Protein AF-A0A8B3N920-F1 (afdb_monomer)

pLDDT: mean 70.14, std 14.97, range [34.12, 91.94]

Secondary structure (DSSP, 8-state):
-----EEE-SSSS-EEE----HHHHHHHHHHHHHHHHHHHTTPPPPP-EEE---TTSPPPS--EEE-PPPTTS-SGGG-HHHHHHHHHHHGGGSGGGSSSS--

Radius of gyration: 20.34 Å; Cα contacts (8 Å, |Δi|>4): 61; chains: 1; bounding box: 38×34×62 Å

Solvent-accessible surface area (backbone atoms only — not comparable to full-atom values): 6982 Å² total; per-residue (Å²): 134,74,87,68,78,52,84,52,83,70,70,102,55,85,52,85,48,74,70,72,57,68,65,59,59,52,50,51,51,54,55,50,54,53,50,54,52,40,50,76,71,69,48,82,82,73,74,61,59,51,71,72,83,62,88,94,46,84,83,65,98,69,57,65,42,80,49,78,78,73,86,84,59,78,46,66,92,68,30,68,69,52,51,53,53,48,43,76,75,50,57,89,67,68,75,70,78,77,78,82,83,84,132

Mean predicted aligned error: 14.35 Å

Foldseek 3Di:
DFDDWDFDDDPPDTDTDRDPDPVVVVVVVVVVVVQVVCVVVVHDRDADWDFDDDPVDPDDPDRTDHDDDDPPCPPPVNDPVSVVVVCVVCVVPPPPVVPPPDD

Structure (mmCIF, N/CA/C/O backbone):
data_AF-A0A8B3N920-F1
#
_entry.id   AF-A0A8B3N920-F1
#
loop_
_atom_site.group_PDB
_atom_site.id
_atom_site.type_symbol
_atom_site.label_atom_id
_atom_site.label_alt_id
_atom_site.label_comp_id
_atom_site.label_asym_id
_atom_site.label_entity_id
_atom_site.label_seq_id
_atom_site.pdbx_PDB_ins_code
_atom_site.Cartn_x
_atom_site.Cartn_y
_atom_site.Cartn_z
_atom_site.occupancy
_atom_site.B_iso_or_equiv
_atom_site.auth_seq_id
_atom_site.auth_comp_id
_atom_site.auth_asym_id
_atom_site.auth_atom_id
_atom_site.pdbx_PDB_model_num
ATOM 1 N N . CYS A 1 1 ? -8.397 0.848 9.536 1.00 44.44 1 CYS A N 1
ATOM 2 C CA . CYS A 1 1 ? -8.613 2.141 10.217 1.00 44.44 1 CYS A CA 1
ATOM 3 C C . CYS A 1 1 ? -9.776 1.969 11.190 1.00 44.44 1 CYS A C 1
ATOM 5 O O . CYS A 1 1 ? -10.892 1.826 10.723 1.00 44.44 1 CYS A O 1
ATOM 7 N N . GLY A 1 2 ? -9.532 1.823 12.497 1.00 46.56 2 GLY A N 1
ATOM 8 C CA . GLY A 1 2 ? -10.620 1.540 13.457 1.00 46.56 2 GLY A CA 1
ATOM 9 C C . GLY A 1 2 ? -10.201 0.964 14.816 1.00 46.56 2 GLY A C 1
ATOM 10 O O . GLY A 1 2 ? -10.985 0.266 15.440 1.00 46.56 2 GLY A O 1
ATOM 11 N N . GLY A 1 3 ? -8.958 1.188 15.257 1.00 51.53 3 GLY A N 1
ATOM 12 C CA . GLY A 1 3 ? -8.418 0.543 16.465 1.00 51.53 3 GLY A CA 1
ATOM 13 C C . GLY A 1 3 ? -8.461 1.381 17.746 1.00 51.53 3 GLY A C 1
ATOM 14 O O . GLY A 1 3 ? -8.090 0.873 18.798 1.00 51.53 3 GLY A O 1
ATOM 15 N N . LE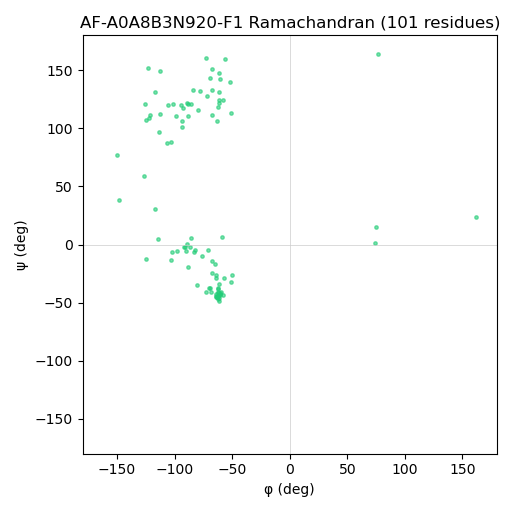U A 1 4 ? -8.862 2.654 17.676 1.00 54.19 4 LEU A N 1
ATOM 16 C CA . LEU A 1 4 ? -8.907 3.535 18.845 1.00 54.19 4 LEU A CA 1
ATOM 17 C C . LEU A 1 4 ? -10.339 3.597 19.376 1.00 54.19 4 LEU A C 1
ATOM 19 O O . LEU A 1 4 ? -11.234 4.131 18.725 1.00 54.19 4 LEU A O 1
ATOM 23 N N . VAL A 1 5 ? -10.535 3.000 20.550 1.00 55.94 5 VAL A N 1
ATOM 24 C CA . VAL A 1 5 ? -11.806 2.990 21.275 1.00 55.94 5 VAL A CA 1
ATOM 25 C C . VAL A 1 5 ? -11.848 4.233 22.155 1.00 55.94 5 VAL A C 1
ATOM 27 O O . VAL A 1 5 ? -11.097 4.330 23.125 1.00 55.94 5 VAL A O 1
ATOM 30 N N . PHE A 1 6 ? -12.717 5.184 21.824 1.00 56.75 6 PHE A N 1
ATOM 31 C CA . PHE A 1 6 ? -12.950 6.352 22.668 1.00 56.75 6 PHE A CA 1
ATOM 32 C C . PHE A 1 6 ? -13.968 6.004 23.759 1.00 56.75 6 PHE A C 1
ATOM 34 O O . PHE A 1 6 ? -15.012 5.412 23.478 1.00 56.75 6 PHE A O 1
ATOM 41 N N . GLN A 1 7 ? -13.667 6.364 25.010 1.00 55.44 7 GLN A N 1
ATOM 42 C CA . GLN A 1 7 ? -14.645 6.319 26.097 1.00 55.44 7 GLN A CA 1
ATOM 43 C C . GLN A 1 7 ? -15.292 7.695 26.225 1.00 55.44 7 GLN A C 1
ATOM 45 O O . GLN A 1 7 ? -14.699 8.611 26.786 1.00 55.44 7 GLN A O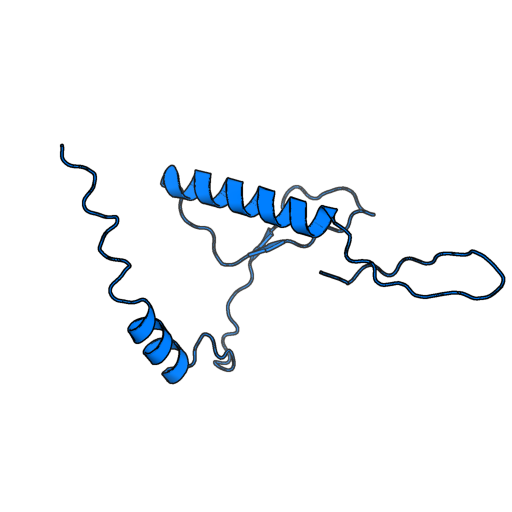 1
ATOM 50 N N . LEU A 1 8 ? -16.500 7.837 25.683 1.00 58.19 8 LEU A N 1
ATOM 51 C CA . LEU A 1 8 ? -17.337 9.013 25.901 1.00 58.19 8 LEU A CA 1
ATOM 52 C C . LEU A 1 8 ? -18.188 8.756 27.150 1.00 58.19 8 LEU A C 1
ATOM 54 O O . LEU A 1 8 ? -18.898 7.751 27.226 1.00 58.19 8 LEU A O 1
ATOM 58 N N . SER A 1 9 ? -18.066 9.628 28.149 1.00 53.94 9 SER A N 1
ATOM 59 C CA . SER A 1 9 ? -18.865 9.589 29.375 1.00 53.94 9 SER A CA 1
ATOM 60 C C . SER A 1 9 ? -19.876 10.726 29.330 1.00 53.94 9 SER A C 1
ATOM 62 O O . SER A 1 9 ? -19.605 11.808 29.837 1.00 53.94 9 SER A O 1
ATOM 64 N N . GLU A 1 10 ? -21.035 10.481 28.727 1.00 49.19 10 GLU A N 1
ATOM 65 C CA . GLU A 1 10 ? -22.193 11.365 28.847 1.00 49.19 10 GLU A CA 1
ATOM 66 C C . GLU A 1 10 ? -23.374 10.527 29.348 1.00 49.19 10 GLU A C 1
ATOM 68 O O . GLU A 1 10 ? -23.878 9.643 28.655 1.00 49.19 10 GLU A O 1
ATOM 73 N N . GLY A 1 11 ? -23.743 10.735 30.614 1.00 57.62 11 GLY A N 1
ATOM 74 C CA . GLY A 1 11 ? -24.730 9.915 31.319 1.00 57.62 11 GLY A CA 1
ATOM 75 C C . GLY A 1 11 ? -24.194 8.553 31.780 1.00 57.62 11 GLY A C 1
ATOM 76 O O . GLY A 1 11 ? -23.155 8.070 31.340 1.00 57.62 11 GLY A O 1
ATOM 77 N N . SER A 1 12 ? -24.916 7.912 32.699 1.00 59.16 12 SER A N 1
ATOM 78 C CA . SER A 1 12 ? -24.565 6.667 33.415 1.00 59.16 12 SER A CA 1
ATOM 79 C C . SER A 1 12 ? -24.296 5.424 32.543 1.00 59.16 12 SER A C 1
ATOM 81 O O . SER A 1 12 ? -24.094 4.329 33.070 1.00 59.16 12 SER A O 1
ATOM 83 N N . ARG A 1 13 ? -24.261 5.559 31.214 1.00 52.5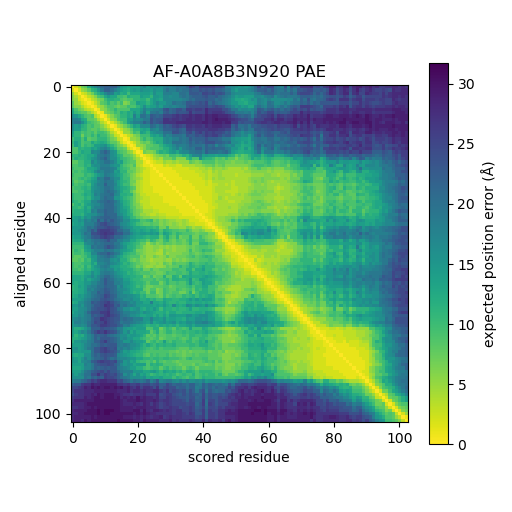9 13 ARG A N 1
ATOM 84 C CA . ARG A 1 13 ? -24.126 4.464 30.256 1.00 52.59 13 ARG A CA 1
ATOM 85 C C . ARG A 1 13 ? -22.905 4.680 29.366 1.00 52.59 13 ARG A C 1
ATOM 87 O O . ARG A 1 13 ? -22.901 5.514 28.471 1.00 52.59 13 ARG A O 1
ATOM 94 N N . ARG A 1 14 ? -21.871 3.862 29.584 1.00 53.97 14 ARG A N 1
ATOM 95 C CA . ARG A 1 14 ? -20.662 3.841 28.748 1.00 53.97 14 ARG A CA 1
ATOM 96 C C . ARG A 1 14 ? -21.013 3.317 27.355 1.00 53.97 14 ARG A C 1
ATOM 98 O O . ARG A 1 14 ? -21.313 2.133 27.202 1.00 53.97 14 ARG A O 1
ATOM 105 N N . VAL A 1 15 ? -20.958 4.176 26.342 1.00 56.62 15 VAL A N 1
ATOM 106 C CA . VAL A 1 15 ? -21.159 3.785 24.941 1.00 56.62 15 VAL A CA 1
ATOM 107 C C . VAL A 1 15 ? -19.797 3.674 24.263 1.00 56.62 15 VAL A C 1
ATOM 109 O O . VAL A 1 15 ? -19.025 4.629 24.222 1.00 56.62 15 VAL A O 1
ATOM 112 N N . ARG A 1 16 ? -19.484 2.483 23.740 1.00 54.84 16 ARG A N 1
ATOM 113 C CA . ARG A 1 16 ? -18.302 2.261 22.900 1.00 54.84 16 ARG A CA 1
ATOM 114 C C . ARG A 1 16 ? -18.630 2.738 21.491 1.00 54.84 16 ARG A C 1
ATOM 116 O O . ARG A 1 16 ? -19.499 2.153 20.852 1.00 54.84 16 ARG A O 1
ATOM 123 N N . THR A 1 17 ? -17.934 3.761 21.008 1.00 52.16 17 THR A N 1
ATOM 124 C CA . THR A 1 17 ? -18.044 4.198 19.613 1.00 52.16 17 THR A CA 1
ATOM 125 C C . THR A 1 17 ? -16.705 4.037 18.900 1.00 52.16 17 THR A C 1
ATOM 127 O O . THR A 1 17 ? -15.653 4.416 19.420 1.00 52.16 17 THR A O 1
ATOM 130 N N . VAL A 1 18 ? -16.744 3.424 17.717 1.00 55.16 18 VAL A N 1
ATOM 131 C CA . VAL A 1 18 ? -15.618 3.350 16.784 1.00 55.16 18 VAL A CA 1
ATOM 132 C C . VAL A 1 18 ? -15.918 4.369 15.698 1.00 55.16 18 VAL A C 1
ATOM 134 O O . VAL A 1 18 ? -16.565 4.054 14.704 1.00 55.16 18 VAL A O 1
ATOM 137 N N . VAL A 1 19 ? -15.505 5.617 15.909 1.00 54.31 19 VAL A N 1
ATOM 138 C CA . VAL A 1 19 ? -15.643 6.650 14.879 1.00 54.31 19 VAL A CA 1
ATOM 139 C C . VAL A 1 19 ? -14.414 6.563 13.971 1.00 54.31 19 VAL A C 1
ATOM 141 O O . VAL A 1 19 ? -13.289 6.701 14.467 1.00 54.31 19 VAL A O 1
ATOM 144 N N . PRO A 1 20 ? -14.571 6.329 12.656 1.00 54.31 20 PRO A N 1
ATOM 145 C CA . PRO A 1 20 ? -13.472 6.513 11.727 1.00 54.31 20 PRO A CA 1
ATOM 146 C C . PRO A 1 20 ? -13.096 7.995 11.743 1.00 54.31 20 PRO A C 1
ATOM 148 O O . PRO A 1 20 ? -13.824 8.848 11.247 1.00 54.31 20 PRO A O 1
ATOM 151 N N . MET A 1 21 ? -11.967 8.313 12.370 1.00 59.19 21 MET A N 1
ATOM 152 C CA . MET A 1 21 ? -11.453 9.679 12.412 1.00 59.19 21 MET A CA 1
ATOM 153 C C . MET A 1 21 ? -11.150 10.120 10.977 1.00 59.19 21 MET A C 1
ATOM 155 O O . MET A 1 21 ? -10.280 9.529 10.339 1.00 59.19 21 MET A O 1
ATOM 159 N N . ALA A 1 22 ? -11.824 11.161 10.477 1.00 62.50 22 ALA A N 1
ATOM 160 C CA . ALA A 1 22 ? -11.619 11.706 9.125 1.00 62.50 22 ALA A CA 1
ATOM 161 C C . ALA A 1 22 ? -10.134 11.997 8.816 1.00 62.50 22 ALA A C 1
ATOM 163 O O . ALA A 1 22 ? -9.657 11.780 7.703 1.00 62.50 22 ALA A O 1
ATOM 164 N N . PHE A 1 23 ? -9.372 12.379 9.844 1.00 69.12 23 PHE A N 1
ATOM 165 C CA . PHE A 1 23 ? -7.925 12.588 9.798 1.00 69.12 23 PHE A CA 1
ATOM 166 C C . PHE A 1 23 ? -7.125 11.365 9.324 1.00 69.12 23 PHE A C 1
ATOM 168 O O . PHE A 1 23 ? -6.069 11.531 8.723 1.00 69.12 23 PHE A O 1
ATOM 175 N N . GLN A 1 24 ? -7.616 10.141 9.545 1.00 73.31 24 GLN A N 1
ATOM 176 C CA . GLN A 1 24 ? -6.939 8.922 9.086 1.00 73.31 24 GLN A CA 1
ATOM 177 C C . GLN A 1 24 ? -7.005 8.778 7.561 1.00 73.31 24 GLN A C 1
ATOM 179 O O . GLN A 1 24 ? -6.022 8.367 6.949 1.00 73.31 24 GLN A O 1
ATOM 184 N N . SER A 1 25 ? -8.126 9.156 6.940 1.00 75.75 25 SER A N 1
ATOM 185 C CA . SER A 1 25 ? -8.275 9.141 5.479 1.00 75.75 25 SER A CA 1
ATOM 186 C C . SER A 1 25 ? -7.476 10.268 4.824 1.00 75.75 25 SER A C 1
ATOM 188 O O . SER A 1 25 ? -6.812 10.043 3.815 1.00 75.75 25 SER A O 1
ATOM 190 N N . VAL A 1 26 ? -7.480 11.462 5.429 1.00 83.38 26 VAL A N 1
ATOM 191 C CA . VAL A 1 26 ? -6.689 12.609 4.950 1.00 83.38 26 VAL A CA 1
ATOM 192 C C . VAL A 1 26 ? -5.193 12.299 5.001 1.00 83.38 26 VAL A C 1
ATOM 194 O O . VAL A 1 26 ? -4.493 12.501 4.012 1.00 83.38 26 VAL A O 1
ATOM 197 N N . LEU A 1 27 ? -4.705 11.746 6.115 1.00 82.12 27 LEU A N 1
ATOM 198 C CA . LEU A 1 27 ? -3.298 11.370 6.254 1.00 82.12 27 LEU A CA 1
ATOM 199 C C . LEU A 1 27 ? -2.885 10.321 5.214 1.00 82.12 27 LEU A C 1
ATOM 201 O O . LEU A 1 27 ? -1.822 10.452 4.615 1.00 82.12 27 LEU A O 1
ATOM 205 N N . ALA A 1 28 ? -3.727 9.313 4.961 1.00 82.50 28 ALA A N 1
ATOM 206 C CA . ALA A 1 28 ? -3.464 8.320 3.922 1.00 82.50 28 ALA A CA 1
ATOM 207 C C . ALA A 1 28 ? -3.343 8.963 2.528 1.00 82.50 28 ALA A C 1
ATOM 209 O O . ALA A 1 28 ? -2.438 8.615 1.773 1.00 82.50 28 ALA A O 1
ATOM 210 N N . GLY A 1 29 ? -4.202 9.939 2.214 1.00 85.25 29 GLY A N 1
ATOM 211 C CA . GLY A 1 29 ? -4.133 10.698 0.963 1.00 85.25 29 GLY A CA 1
ATOM 212 C C . GLY A 1 29 ? -2.851 11.525 0.829 1.00 85.25 29 GLY A C 1
ATOM 213 O O . GLY A 1 29 ? -2.206 11.484 -0.215 1.00 85.25 29 GLY A O 1
ATOM 214 N N . ILE A 1 30 ? -2.436 12.223 1.891 1.00 88.00 30 ILE A N 1
ATOM 215 C CA . ILE A 1 30 ? -1.185 13.003 1.904 1.00 88.00 30 ILE A CA 1
ATOM 216 C C . ILE A 1 30 ? 0.030 12.088 1.698 1.00 88.00 30 ILE A C 1
ATOM 218 O O . ILE A 1 30 ? 0.917 12.409 0.909 1.00 88.00 30 ILE A O 1
ATOM 222 N N . MET A 1 31 ? 0.064 10.936 2.375 1.00 85.69 31 MET A N 1
ATOM 223 C CA . MET A 1 31 ? 1.141 9.954 2.209 1.00 85.69 31 MET A CA 1
ATOM 224 C C . MET A 1 31 ? 1.195 9.405 0.780 1.00 85.69 31 MET A C 1
ATOM 226 O O . MET A 1 31 ? 2.281 9.299 0.217 1.00 85.69 31 MET A O 1
ATOM 230 N N . LEU A 1 32 ? 0.039 9.123 0.169 1.00 85.69 32 LEU A N 1
ATOM 231 C CA . LEU A 1 32 ? -0.037 8.680 -1.223 1.00 85.69 32 LEU A CA 1
ATOM 232 C C . LEU A 1 32 ? 0.471 9.754 -2.195 1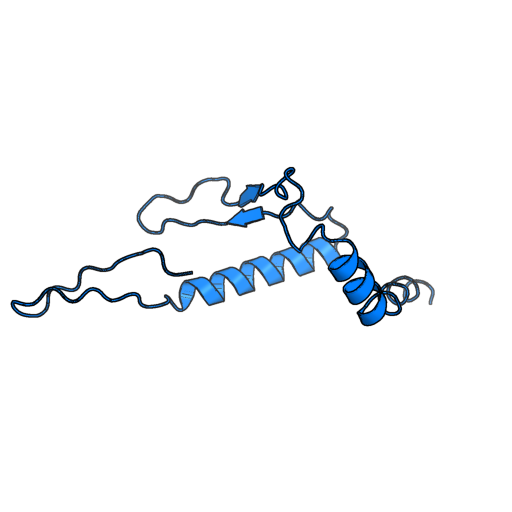.00 85.69 32 LEU A C 1
ATOM 234 O O . LEU A 1 32 ? 1.248 9.448 -3.093 1.00 85.69 32 LEU A O 1
ATOM 238 N N . ALA A 1 33 ? 0.069 11.014 -2.006 1.00 88.75 33 ALA A N 1
ATOM 239 C CA . ALA A 1 33 ? 0.530 12.119 -2.844 1.00 88.75 33 ALA A CA 1
ATOM 240 C C . ALA A 1 33 ? 2.057 12.290 -2.771 1.00 88.75 33 ALA A C 1
ATOM 242 O O . ALA A 1 33 ? 2.710 12.464 -3.798 1.00 88.75 33 ALA A O 1
ATOM 243 N N . ALA A 1 34 ? 2.638 12.179 -1.574 1.00 88.69 34 ALA A N 1
ATOM 244 C CA . ALA A 1 34 ? 4.086 12.224 -1.398 1.00 88.69 34 ALA A CA 1
ATOM 245 C C . ALA A 1 34 ? 4.799 11.065 -2.117 1.00 88.69 34 ALA A C 1
ATOM 247 O O . ALA A 1 34 ? 5.871 11.268 -2.686 1.00 88.69 34 ALA A O 1
ATOM 248 N N . ASP A 1 35 ? 4.213 9.866 -2.114 1.00 85.56 35 ASP A N 1
ATOM 249 C CA . ASP A 1 35 ? 4.782 8.700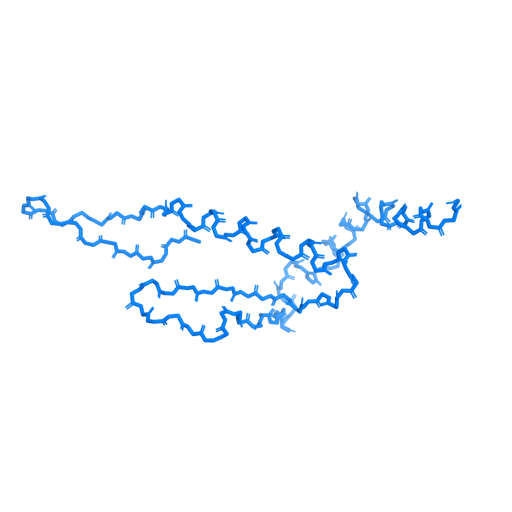 -2.797 1.00 85.56 35 ASP A CA 1
ATOM 250 C C . ASP A 1 35 ? 4.723 8.842 -4.327 1.00 85.56 35 ASP A C 1
ATOM 252 O O . ASP A 1 35 ? 5.692 8.532 -5.016 1.00 85.56 35 ASP A O 1
ATOM 256 N N . LEU A 1 36 ? 3.646 9.429 -4.862 1.00 87.19 36 LEU A N 1
ATOM 257 C CA . LEU A 1 36 ? 3.542 9.764 -6.288 1.00 87.19 36 LEU A CA 1
ATOM 258 C C . LEU A 1 36 ? 4.608 10.776 -6.727 1.00 87.19 36 LEU A C 1
ATOM 260 O O . LEU A 1 36 ? 5.224 10.604 -7.778 1.00 87.19 36 LEU A O 1
ATOM 264 N N . VAL A 1 37 ? 4.869 11.803 -5.912 1.00 90.50 37 VAL A N 1
ATOM 265 C CA . VAL A 1 37 ? 5.936 12.777 -6.193 1.00 90.50 37 VAL A CA 1
ATOM 266 C C . VAL A 1 37 ? 7.304 12.091 -6.189 1.00 90.50 37 VAL A C 1
ATOM 268 O O . VAL A 1 37 ? 8.080 12.282 -7.125 1.00 90.50 37 VAL A O 1
ATOM 271 N N . LYS A 1 38 ? 7.590 11.238 -5.196 1.00 87.38 38 LYS A N 1
ATOM 272 C CA . LYS A 1 38 ? 8.836 10.451 -5.154 1.00 87.38 38 LYS A CA 1
ATOM 273 C C . LYS A 1 38 ? 8.997 9.569 -6.389 1.00 87.38 38 LYS A C 1
ATOM 275 O O . LYS A 1 38 ? 10.081 9.535 -6.966 1.00 87.38 38 LYS A O 1
ATOM 280 N N . HIS A 1 39 ? 7.919 8.908 -6.805 1.00 85.38 39 HIS A N 1
ATOM 281 C CA . HIS A 1 39 ? 7.908 8.072 -7.997 1.00 85.38 39 HIS A CA 1
ATOM 282 C C . HIS A 1 39 ? 8.227 8.883 -9.261 1.00 85.38 39 HIS A C 1
ATOM 284 O O . HIS A 1 39 ? 9.094 8.487 -10.034 1.00 85.38 39 HIS A O 1
ATOM 290 N N . SER A 1 40 ? 7.607 10.058 -9.431 1.00 86.50 40 SER A N 1
ATOM 291 C CA . SER A 1 40 ? 7.874 10.945 -10.576 1.00 86.50 40 SER A CA 1
ATOM 292 C C . SER A 1 40 ? 9.307 11.488 -10.612 1.00 86.50 40 SER A C 1
ATOM 294 O O . SER A 1 40 ? 9.850 11.734 -11.683 1.00 86.50 40 SER A O 1
ATOM 296 N N . ALA A 1 41 ? 9.940 11.633 -9.446 1.00 89.06 41 ALA A N 1
ATOM 297 C CA . ALA A 1 41 ? 11.323 12.080 -9.315 1.00 89.06 41 ALA A CA 1
ATOM 298 C C . ALA A 1 41 ? 12.352 10.935 -9.433 1.00 89.06 41 ALA A C 1
ATOM 300 O O . ALA A 1 41 ? 13.543 11.164 -9.228 1.00 89.06 41 ALA A O 1
ATOM 301 N N . GLY A 1 42 ? 11.918 9.708 -9.744 1.00 87.62 42 GLY A N 1
ATOM 302 C CA . GLY A 1 42 ? 12.807 8.562 -9.953 1.00 87.62 42 GLY A CA 1
ATOM 303 C C . GLY A 1 42 ? 13.392 7.964 -8.670 1.00 87.62 42 GLY A C 1
ATOM 304 O O . GLY A 1 42 ? 14.346 7.189 -8.738 1.00 87.62 42 GLY A O 1
ATOM 305 N N . PHE A 1 43 ? 12.845 8.292 -7.494 1.00 84.50 43 PHE A N 1
ATOM 306 C CA . PHE A 1 43 ? 13.267 7.635 -6.257 1.00 84.50 43 PHE A CA 1
ATOM 307 C C . PHE A 1 43 ? 12.805 6.169 -6.240 1.00 84.50 43 PHE A C 1
ATOM 309 O O . PHE A 1 43 ? 11.695 5.864 -6.690 1.00 84.50 43 PHE A O 1
ATOM 316 N N . PRO A 1 44 ? 13.616 5.244 -5.693 1.00 76.75 44 PRO A N 1
ATOM 317 C CA . PRO A 1 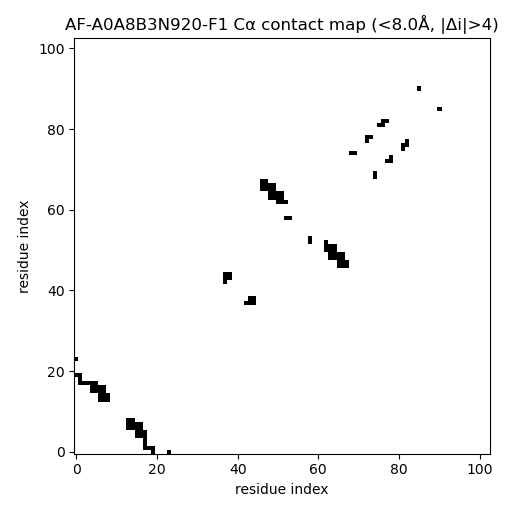44 ? 13.242 3.840 -5.612 1.00 76.75 44 PRO A CA 1
ATOM 318 C C . PRO A 1 44 ? 11.985 3.664 -4.753 1.00 76.75 44 PRO A C 1
ATOM 320 O O . PRO A 1 44 ? 11.898 4.169 -3.630 1.00 76.75 44 PRO A O 1
ATOM 323 N N . MET A 1 45 ? 11.018 2.912 -5.285 1.00 69.19 45 MET A N 1
ATOM 324 C CA . MET A 1 45 ? 9.807 2.538 -4.557 1.00 69.19 45 MET A CA 1
ATOM 325 C C . MET A 1 45 ? 10.191 1.715 -3.329 1.00 69.19 45 MET A C 1
ATOM 327 O O . MET A 1 45 ? 10.844 0.674 -3.432 1.00 69.19 45 MET A O 1
ATOM 331 N N . SER A 1 46 ? 9.790 2.196 -2.155 1.00 66.06 46 SER A N 1
ATOM 332 C CA . SER A 1 46 ? 10.006 1.474 -0.903 1.00 66.06 46 SER A CA 1
ATOM 333 C C . SER A 1 46 ? 9.159 0.192 -0.880 1.00 66.06 46 SER A C 1
ATOM 335 O O . SER A 1 46 ? 8.086 0.155 -1.490 1.00 66.06 46 SER A O 1
ATOM 337 N N . PRO A 1 47 ? 9.601 -0.871 -0.182 1.00 69.38 47 PRO A N 1
ATOM 338 C CA . PRO A 1 47 ? 8.804 -2.086 -0.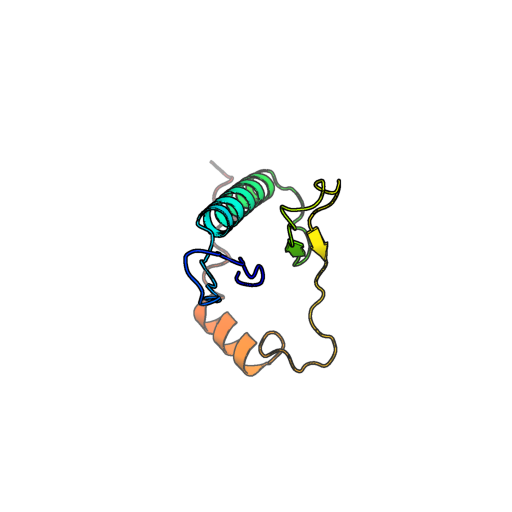022 1.00 69.38 47 PRO A CA 1
ATOM 339 C C . PRO A 1 47 ? 7.439 -1.772 0.600 1.00 69.38 47 PRO A C 1
ATOM 341 O O . PRO A 1 47 ? 7.268 -0.743 1.251 1.00 69.38 47 PRO A O 1
ATOM 344 N N . THR A 1 48 ? 6.463 -2.671 0.434 1.00 70.75 48 THR A N 1
ATOM 345 C CA . THR A 1 48 ? 5.132 -2.516 1.037 1.00 70.75 48 THR A CA 1
ATOM 346 C C . THR A 1 48 ? 5.267 -2.218 2.530 1.00 70.75 48 THR A C 1
ATOM 348 O O . THR A 1 48 ? 5.735 -3.057 3.299 1.00 70.75 48 THR A O 1
ATOM 351 N N . THR A 1 49 ? 4.877 -1.014 2.946 1.00 73.25 49 THR A N 1
ATOM 352 C CA . THR A 1 49 ? 4.947 -0.587 4.346 1.00 73.25 49 THR A CA 1
ATOM 353 C C . THR A 1 49 ? 3.550 -0.414 4.925 1.00 73.25 49 THR A C 1
ATOM 355 O O . THR A 1 49 ? 2.586 -0.105 4.226 1.00 73.25 49 THR A O 1
ATOM 358 N N . SER A 1 50 ? 3.423 -0.656 6.225 1.00 75.00 50 SER A N 1
ATOM 359 C CA . SER A 1 50 ? 2.225 -0.375 7.004 1.00 75.00 50 SER A CA 1
ATOM 360 C C . SER A 1 50 ? 2.553 0.738 7.985 1.00 75.00 50 SER A C 1
ATOM 362 O O . SER A 1 50 ? 3.294 0.523 8.937 1.00 75.00 50 SER A O 1
ATOM 364 N N . THR A 1 51 ? 1.957 1.909 7.804 1.00 74.81 51 THR A N 1
ATOM 365 C CA . THR A 1 51 ? 2.125 3.030 8.733 1.00 74.81 51 THR A CA 1
ATOM 366 C C . THR A 1 51 ? 1.078 2.962 9.840 1.00 74.81 51 THR A C 1
ATOM 368 O O . THR A 1 51 ? -0.126 2.978 9.571 1.00 74.81 51 THR A O 1
ATOM 371 N N . ARG A 1 52 ? 1.514 2.882 11.102 1.00 73.19 52 ARG A N 1
ATOM 372 C CA . ARG A 1 52 ? 0.627 2.892 12.277 1.00 73.19 52 ARG A CA 1
ATOM 373 C C . ARG A 1 52 ? 0.985 4.058 13.186 1.00 73.19 52 ARG A C 1
ATOM 375 O O . ARG A 1 52 ? 2.022 4.052 13.834 1.00 73.19 52 ARG A O 1
ATOM 382 N N . VAL A 1 53 ? 0.092 5.040 13.270 1.00 74.00 53 VAL A N 1
ATOM 383 C CA . VAL A 1 53 ? 0.293 6.228 14.107 1.00 74.00 53 VAL A CA 1
ATOM 384 C C . VAL A 1 53 ? -0.590 6.145 15.346 1.00 74.00 53 VAL A C 1
ATOM 386 O O . VAL A 1 53 ? -1.816 6.088 15.246 1.00 74.00 53 VAL A O 1
ATOM 389 N N . ASN A 1 54 ? 0.034 6.148 16.524 1.00 72.06 54 ASN A N 1
ATOM 390 C CA . ASN A 1 54 ? -0.664 6.318 17.792 1.00 72.06 54 ASN A CA 1
ATOM 391 C C . ASN A 1 54 ? -0.647 7.801 18.179 1.00 72.06 54 ASN A C 1
ATOM 393 O O . ASN A 1 54 ? 0.378 8.305 18.621 1.00 72.06 54 ASN A O 1
ATOM 397 N N . LEU A 1 55 ? -1.788 8.478 18.043 1.00 70.62 55 LEU A N 1
ATOM 398 C CA . LEU A 1 55 ? -1.920 9.914 18.326 1.00 70.62 55 LEU A CA 1
ATOM 399 C C . LEU A 1 55 ? -1.769 10.278 19.814 1.00 70.62 55 LEU A C 1
ATOM 401 O O . LEU A 1 55 ? -1.617 11.449 20.135 1.00 70.62 55 LEU A O 1
ATOM 405 N N . LEU A 1 56 ? -1.820 9.298 20.724 1.00 75.50 56 LEU A N 1
ATOM 406 C CA . LEU A 1 56 ? -1.641 9.512 22.167 1.00 75.50 56 LEU A CA 1
ATOM 407 C C . LEU A 1 56 ? -0.174 9.405 22.607 1.00 75.50 56 LEU A C 1
ATOM 409 O O . LEU A 1 56 ? 0.120 9.498 23.797 1.00 75.50 56 LEU A O 1
ATOM 413 N N . ARG A 1 57 ? 0.747 9.150 21.674 1.00 69.25 57 ARG A N 1
ATOM 414 C CA . ARG A 1 57 ? 2.185 9.075 21.937 1.00 69.25 57 ARG A CA 1
ATOM 415 C C . ARG A 1 57 ? 2.925 10.070 21.040 1.00 69.25 57 ARG A C 1
ATOM 417 O O . ARG A 1 57 ? 2.442 10.356 19.945 1.00 69.25 57 ARG A O 1
ATOM 424 N N . PRO A 1 58 ? 4.094 10.575 21.471 1.00 74.94 58 PRO A N 1
ATOM 425 C CA . PRO A 1 58 ? 4.975 11.335 20.594 1.00 74.94 58 PRO A CA 1
ATOM 426 C C . PRO A 1 58 ? 5.248 10.563 19.298 1.00 74.94 58 PRO A C 1
ATOM 428 O O . PRO A 1 58 ? 5.414 9.340 19.322 1.00 74.94 58 PRO A O 1
ATOM 431 N N . LEU A 1 59 ? 5.273 11.274 18.171 1.00 76.56 59 LEU A N 1
ATOM 432 C CA . LEU A 1 59 ? 5.547 10.668 16.872 1.00 76.56 59 LEU A CA 1
ATOM 433 C C . LEU A 1 59 ? 7.001 10.185 16.821 1.00 76.56 59 LEU A C 1
ATOM 435 O O . LEU A 1 59 ? 7.920 10.913 17.195 1.00 76.56 59 LEU A O 1
ATOM 439 N N . GLY A 1 60 ? 7.200 8.951 16.360 1.00 74.94 60 GLY A N 1
ATOM 440 C CA . GLY A 1 60 ? 8.533 8.406 16.113 1.00 74.94 60 GLY A CA 1
ATOM 441 C C . GLY A 1 60 ? 9.184 9.032 14.877 1.00 74.94 60 GLY A C 1
ATOM 442 O O . GLY A 1 60 ? 8.500 9.553 13.998 1.00 74.94 60 GLY A O 1
ATOM 443 N N . SER A 1 61 ? 10.510 8.932 14.786 1.00 77.38 61 SER A N 1
ATOM 444 C CA . SER A 1 61 ? 11.287 9.361 13.612 1.00 77.38 61 SER A CA 1
ATOM 445 C C . SER A 1 61 ? 11.019 8.508 12.368 1.00 77.38 61 SER A C 1
ATOM 447 O O . SER A 1 61 ? 11.193 8.975 11.244 1.00 77.38 61 SER A O 1
ATOM 449 N N . HIS A 1 62 ? 10.574 7.266 12.559 1.00 73.38 62 HIS A N 1
ATOM 450 C CA . HIS A 1 62 ? 10.185 6.355 11.494 1.00 73.38 62 HIS A CA 1
ATOM 451 C C . HIS A 1 62 ? 8.767 5.850 11.752 1.00 73.38 62 HIS A C 1
ATOM 453 O O . HIS A 1 62 ? 8.489 5.272 12.800 1.00 73.38 62 HIS A O 1
ATOM 459 N N . LEU A 1 63 ? 7.860 6.109 10.810 1.00 74.69 63 LEU A N 1
ATOM 460 C CA . LEU A 1 63 ? 6.440 5.762 10.943 1.00 74.69 63 LEU A CA 1
ATOM 461 C C . LEU A 1 63 ? 6.050 4.517 10.136 1.00 74.69 63 LEU A C 1
ATOM 463 O O . LEU A 1 63 ? 4.949 3.995 10.303 1.00 74.69 63 LEU A O 1
ATOM 467 N N . HIS A 1 64 ? 6.919 4.072 9.233 1.00 71.81 64 HIS A N 1
ATOM 468 C CA . HIS A 1 64 ? 6.655 2.970 8.321 1.00 71.81 64 HIS A CA 1
ATOM 469 C C . HIS A 1 64 ? 7.179 1.663 8.913 1.00 71.81 64 HIS A C 1
ATOM 471 O O . HIS A 1 64 ? 8.377 1.525 9.115 1.00 71.81 64 HIS A O 1
ATOM 477 N N . ASP A 1 65 ? 6.310 0.678 9.130 1.00 69.31 65 ASP A N 1
ATOM 478 C CA . ASP A 1 65 ? 6.760 -0.688 9.401 1.00 69.31 65 ASP A CA 1
ATOM 479 C C . ASP A 1 65 ? 6.826 -1.453 8.072 1.00 69.31 65 ASP A C 1
ATOM 481 O O . ASP A 1 65 ? 5.783 -1.614 7.419 1.00 69.31 65 ASP A O 1
ATOM 485 N N . PRO A 1 66 ? 8.004 -1.936 7.630 1.00 64.81 66 PRO A N 1
ATOM 486 C CA . PRO A 1 66 ? 8.098 -2.797 6.461 1.00 64.81 66 PRO A CA 1
ATOM 487 C C . PRO A 1 66 ? 7.246 -4.044 6.680 1.00 64.81 66 PRO A C 1
ATOM 489 O O . PRO A 1 66 ? 7.415 -4.770 7.660 1.00 64.81 66 PRO A O 1
ATOM 492 N N . LYS A 1 67 ? 6.314 -4.303 5.766 1.00 69.56 67 LYS A N 1
ATOM 493 C CA . LYS A 1 67 ? 5.446 -5.471 5.828 1.00 69.56 67 LYS A CA 1
ATOM 494 C C . LYS A 1 67 ? 5.768 -6.384 4.659 1.00 69.56 67 LYS A C 1
ATOM 496 O O . LYS A 1 67 ? 5.286 -6.192 3.545 1.00 69.56 67 LYS A O 1
ATOM 501 N N . ALA A 1 68 ? 6.593 -7.388 4.936 1.00 66.94 68 ALA A N 1
ATOM 502 C CA . ALA A 1 68 ? 6.853 -8.451 3.981 1.00 66.94 68 ALA A CA 1
ATOM 503 C C . ALA A 1 68 ? 5.553 -9.206 3.662 1.00 66.94 68 ALA A C 1
ATOM 505 O O . ALA A 1 68 ? 4.670 -9.355 4.516 1.00 66.94 68 ALA A O 1
ATOM 506 N N . LYS A 1 69 ? 5.442 -9.690 2.421 1.00 70.06 69 LYS A N 1
ATOM 507 C CA . LYS A 1 69 ? 4.422 -10.682 2.077 1.00 70.06 69 LYS A CA 1
ATOM 508 C C . LYS A 1 69 ? 4.655 -11.928 2.931 1.00 70.06 69 LYS A C 1
ATOM 510 O O . LYS A 1 69 ? 5.798 -12.293 3.194 1.00 70.06 69 LYS A O 1
ATOM 515 N N . ASP A 1 70 ? 3.567 -12.558 3.359 1.00 71.75 70 ASP A N 1
ATOM 516 C CA . ASP A 1 70 ? 3.649 -13.815 4.093 1.00 71.75 70 ASP A CA 1
ATOM 517 C C . ASP A 1 70 ? 4.314 -14.885 3.214 1.00 71.75 70 ASP A C 1
ATOM 519 O O . ASP A 1 70 ? 3.875 -15.135 2.089 1.00 71.75 70 ASP A O 1
ATOM 523 N N . SER A 1 71 ? 5.386 -15.494 3.720 1.00 68.75 71 SER A N 1
ATOM 524 C CA . SER A 1 71 ? 6.183 -16.488 2.993 1.00 68.75 71 SER A CA 1
ATOM 525 C C . SER A 1 71 ? 5.503 -17.853 2.919 1.00 68.75 71 SER A C 1
ATOM 527 O O . SER A 1 71 ? 5.945 -18.711 2.162 1.00 68.75 71 SER A O 1
ATOM 529 N N . SER A 1 72 ? 4.412 -18.059 3.665 1.00 77.06 72 SER A N 1
ATOM 530 C CA . SER A 1 72 ? 3.691 -19.336 3.696 1.00 77.06 72 SER A CA 1
ATOM 531 C C . SER A 1 72 ? 2.907 -19.658 2.415 1.00 77.06 72 SER A C 1
ATOM 533 O O . SER A 1 72 ? 2.307 -20.725 2.326 1.00 77.06 72 SER A O 1
ATOM 535 N N . GLY A 1 73 ? 2.859 -18.736 1.445 1.00 68.50 73 GLY A N 1
ATOM 536 C CA . GLY A 1 73 ? 2.131 -18.921 0.183 1.00 68.50 73 GLY A CA 1
ATOM 537 C C . GLY A 1 73 ? 0.606 -18.822 0.309 1.00 68.50 73 GLY A C 1
ATOM 538 O O . GLY A 1 73 ? -0.095 -18.937 -0.685 1.00 68.50 73 GLY A O 1
ATOM 539 N N . ARG A 1 74 ? 0.071 -18.555 1.508 1.00 79.06 74 ARG A N 1
ATOM 540 C CA . ARG A 1 74 ? -1.382 -18.482 1.761 1.00 79.06 74 ARG A CA 1
ATOM 541 C C . ARG A 1 74 ? -2.028 -17.135 1.404 1.00 79.06 74 ARG A C 1
ATOM 543 O O . ARG A 1 74 ? -3.240 -16.989 1.535 1.00 79.06 74 ARG A O 1
ATOM 550 N N . CYS A 1 75 ? -1.252 -16.128 0.992 1.00 80.00 75 CYS A N 1
ATOM 551 C CA . CYS A 1 75 ? -1.814 -14.874 0.468 1.00 80.00 75 CYS A CA 1
ATOM 552 C C . CYS A 1 75 ? -2.395 -15.165 -0.913 1.00 80.00 75 CYS A C 1
ATOM 554 O O . CYS A 1 75 ? -1.650 -15.578 -1.796 1.00 80.00 75 CYS A O 1
ATOM 556 N N . ILE A 1 76 ? -3.655 -14.800 -1.148 1.00 83.12 76 ILE A N 1
ATOM 557 C CA . ILE A 1 76 ? -4.240 -14.733 -2.504 1.00 83.12 76 ILE A CA 1
ATOM 558 C C . ILE A 1 76 ? -3.361 -13.929 -3.484 1.00 83.12 76 ILE A C 1
ATOM 560 O O . ILE A 1 76 ? -3.337 -14.139 -4.684 1.00 83.12 76 ILE A O 1
ATOM 564 N N . CYS A 1 77 ? -2.579 -13.009 -2.938 1.00 77.50 77 CYS A N 1
ATOM 565 C CA . CYS A 1 77 ? -1.619 -12.140 -3.605 1.00 77.50 77 CYS A CA 1
ATOM 566 C C . CYS A 1 77 ? -0.435 -12.888 -4.244 1.00 77.50 77 CYS A C 1
ATOM 568 O O . CYS A 1 77 ? 0.316 -12.282 -5.011 1.00 77.50 77 CYS A O 1
ATOM 570 N N . SER A 1 78 ? -0.227 -14.144 -3.848 1.00 80.31 78 SER A N 1
ATOM 571 C CA . SER A 1 78 ? 0.802 -15.058 -4.345 1.00 80.31 78 SER A CA 1
ATOM 572 C C . SER A 1 78 ? 0.191 -16.261 -5.076 1.00 80.31 78 SER A C 1
ATOM 574 O O . SER A 1 78 ? 0.930 -17.168 -5.433 1.00 80.31 78 SER A O 1
ATOM 576 N N . ASP A 1 79 ? -1.131 -16.282 -5.258 1.00 85.81 79 ASP A N 1
ATOM 577 C CA . ASP A 1 79 ? -1.862 -17.349 -5.940 1.00 85.81 79 ASP A CA 1
ATOM 578 C C . ASP A 1 79 ? -1.717 -17.201 -7.463 1.00 85.81 79 ASP A C 1
ATOM 580 O O . ASP A 1 79 ? -1.894 -16.104 -8.010 1.00 85.81 79 A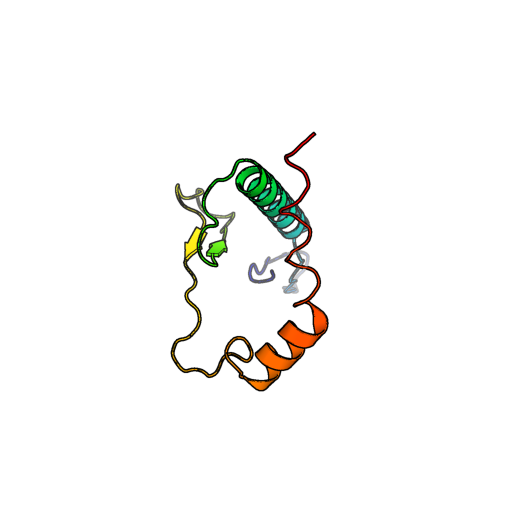SP A O 1
ATOM 584 N N . ASP A 1 80 ? -1.386 -18.296 -8.145 1.00 87.44 80 ASP A N 1
ATOM 585 C CA . ASP A 1 80 ? -1.139 -18.309 -9.587 1.00 87.44 80 ASP A CA 1
ATOM 586 C C . ASP A 1 80 ? -2.380 -17.914 -10.397 1.00 87.44 80 ASP A C 1
ATOM 588 O O . ASP A 1 80 ? -2.260 -17.163 -11.372 1.00 87.44 80 ASP A O 1
ATOM 592 N N . ASP A 1 81 ? -3.578 -18.320 -9.966 1.00 89.25 81 ASP A N 1
ATOM 593 C CA . ASP A 1 81 ? -4.829 -17.974 -10.644 1.00 89.25 81 ASP A CA 1
ATOM 594 C C . ASP A 1 81 ? -5.116 -16.475 -10.515 1.00 89.25 81 ASP A C 1
ATOM 596 O O . ASP A 1 81 ? -5.501 -15.805 -11.484 1.00 89.25 81 ASP A O 1
ATOM 600 N N . PHE A 1 82 ? -4.870 -15.913 -9.326 1.00 87.19 82 PHE A N 1
ATOM 601 C CA . PHE A 1 82 ? -5.000 -14.477 -9.095 1.00 87.19 82 PHE A CA 1
ATOM 602 C C . PHE A 1 82 ? -3.998 -13.685 -9.941 1.00 87.19 82 PHE A C 1
ATOM 604 O O . PHE A 1 82 ? -4.373 -12.695 -10.576 1.00 87.19 82 PHE A O 1
ATOM 611 N N . ILE A 1 83 ? -2.737 -14.123 -9.997 1.00 88.00 83 ILE A N 1
ATOM 612 C CA . ILE A 1 83 ? -1.691 -13.479 -10.801 1.00 88.00 83 ILE A CA 1
ATOM 613 C C . ILE A 1 83 ? -2.042 -13.545 -12.293 1.00 88.00 83 ILE A C 1
ATOM 615 O O . ILE A 1 83 ? -1.938 -12.529 -12.987 1.00 88.00 83 ILE A O 1
ATOM 619 N N . ALA A 1 84 ? -2.496 -14.697 -12.792 1.00 90.25 84 ALA A N 1
ATOM 620 C CA . ALA A 1 84 ? -2.905 -14.870 -14.183 1.00 90.25 84 ALA A CA 1
ATOM 621 C C . ALA A 1 84 ? -4.096 -13.966 -14.541 1.00 90.25 84 ALA A C 1
ATOM 623 O O . ALA A 1 84 ? -4.085 -13.280 -15.568 1.00 90.25 84 ALA A O 1
ATOM 624 N N . ALA A 1 85 ? -5.108 -13.897 -13.672 1.00 90.06 85 ALA A N 1
ATOM 625 C CA . ALA A 1 85 ? -6.245 -13.000 -13.850 1.00 90.06 85 ALA A CA 1
ATOM 626 C C . ALA A 1 85 ? -5.836 -11.519 -13.811 1.00 90.06 85 ALA A C 1
ATOM 628 O O . ALA A 1 85 ? -6.286 -10.738 -14.654 1.00 90.06 85 ALA A O 1
ATOM 629 N N . TYR A 1 86 ? -4.956 -11.134 -12.883 1.00 88.38 86 TYR A N 1
ATOM 630 C CA . TYR A 1 86 ? -4.435 -9.772 -12.779 1.00 88.38 86 TYR A CA 1
ATOM 631 C C . TYR A 1 86 ? -3.670 -9.367 -14.042 1.00 88.38 86 TYR A C 1
ATOM 633 O O . TYR A 1 86 ? -3.956 -8.319 -14.624 1.00 88.38 86 TYR A O 1
ATOM 641 N N . ARG A 1 87 ? -2.749 -10.218 -14.510 1.00 90.00 87 ARG A N 1
ATOM 642 C CA . ARG A 1 87 ? -1.977 -9.987 -15.740 1.00 90.00 87 ARG A CA 1
ATOM 643 C C . ARG A 1 87 ? -2.879 -9.865 -16.959 1.00 90.00 87 ARG A C 1
ATOM 645 O O . ARG A 1 87 ? -2.709 -8.940 -17.734 1.00 90.00 87 ARG A O 1
ATOM 652 N N . ARG A 1 88 ? -3.892 -10.717 -17.097 1.00 91.94 88 ARG A N 1
ATOM 653 C CA . ARG A 1 88 ? -4.873 -10.599 -18.187 1.00 91.94 88 ARG A CA 1
ATOM 654 C C . ARG A 1 88 ? -5.652 -9.280 -18.150 1.00 91.94 88 ARG A C 1
ATOM 656 O O . ARG A 1 88 ? -6.006 -8.755 -19.194 1.00 91.94 88 ARG A O 1
ATOM 663 N N . LYS A 1 89 ? -5.936 -8.744 -16.960 1.00 90.06 89 LYS A N 1
ATOM 664 C CA . LYS A 1 89 ? -6.701 -7.497 -16.805 1.00 90.06 89 LYS A CA 1
ATOM 665 C C . LYS A 1 89 ? -5.855 -6.235 -17.011 1.00 90.06 89 LYS A C 1
ATOM 667 O O . LYS A 1 89 ? -6.381 -5.232 -17.486 1.00 90.06 89 LYS A O 1
ATOM 672 N N . TYR A 1 90 ? -4.585 -6.261 -16.607 1.00 87.19 90 TYR A N 1
ATOM 673 C CA . TYR A 1 90 ? -3.743 -5.060 -16.514 1.00 87.19 90 TYR A CA 1
ATOM 674 C C . TYR A 1 90 ? -2.424 -5.127 -17.298 1.00 87.19 90 TYR A C 1
ATOM 676 O O . TYR A 1 90 ? -1.784 -4.093 -17.470 1.00 87.19 90 TYR A O 1
ATOM 684 N N . GLY A 1 91 ? -2.014 -6.305 -17.770 1.00 71.56 91 GLY A N 1
ATOM 685 C CA . GLY A 1 91 ? -0.698 -6.570 -18.358 1.00 71.56 91 GLY A CA 1
ATOM 686 C C . GLY A 1 91 ? -0.404 -5.818 -19.654 1.00 71.56 91 GLY A C 1
ATOM 687 O O . GLY A 1 91 ? 0.749 -5.507 -19.894 1.00 71.56 91 GLY A O 1
ATOM 688 N N . GLU A 1 92 ? -1.417 -5.430 -20.432 1.00 56.84 92 GLU A N 1
ATOM 689 C CA . GLU A 1 92 ? -1.203 -4.658 -21.670 1.00 56.84 92 GLU A CA 1
ATOM 690 C C . GLU A 1 92 ? -1.135 -3.134 -21.462 1.00 56.84 92 GLU A C 1
ATOM 692 O O . GLU A 1 92 ? -0.935 -2.386 -22.413 1.00 56.84 92 GLU A O 1
ATOM 697 N N . ARG A 1 93 ? -1.312 -2.632 -20.230 1.00 56.56 93 ARG A N 1
ATOM 698 C CA . ARG A 1 93 ? -1.342 -1.178 -19.957 1.00 56.56 93 ARG A CA 1
ATOM 699 C C . ARG A 1 93 ? -0.057 -0.618 -19.346 1.00 56.56 93 ARG A C 1
ATOM 701 O O . ARG A 1 93 ? 0.022 0.592 -19.164 1.00 56.56 93 ARG A O 1
ATOM 708 N N . VAL A 1 94 ? 0.919 -1.457 -18.996 1.00 52.28 94 VAL A N 1
ATOM 709 C CA . VAL A 1 94 ? 2.135 -1.021 -18.277 1.00 52.28 94 VAL A CA 1
ATOM 710 C C . VAL A 1 94 ? 3.253 -0.565 -19.228 1.00 52.28 94 VAL A C 1
ATOM 712 O O . VAL A 1 94 ? 4.087 0.236 -18.818 1.00 52.28 94 VAL A O 1
ATOM 715 N N . ASP A 1 95 ? 3.213 -0.946 -20.508 1.00 49.56 95 ASP A N 1
ATOM 716 C CA . ASP A 1 95 ? 4.278 -0.621 -21.474 1.00 49.56 95 ASP A CA 1
ATOM 717 C C . ASP A 1 95 ? 4.172 0.782 -22.115 1.00 49.56 95 ASP A C 1
ATOM 719 O O . ASP A 1 95 ? 5.083 1.204 -22.817 1.00 49.56 95 ASP A O 1
ATOM 723 N N . GLN A 1 96 ? 3.102 1.556 -21.878 1.00 43.56 96 GLN A N 1
ATOM 724 C CA . GLN A 1 96 ? 2.898 2.850 -22.565 1.00 43.56 96 GLN A CA 1
ATOM 725 C C . GLN A 1 96 ? 3.484 4.087 -21.854 1.00 43.56 96 GLN A C 1
ATOM 727 O O . GLN A 1 96 ? 3.400 5.186 -22.394 1.00 43.56 96 GLN A O 1
ATOM 732 N N . VAL A 1 97 ? 4.091 3.958 -20.667 1.00 49.44 97 VAL A N 1
ATOM 733 C CA . VAL A 1 97 ? 4.690 5.116 -19.950 1.00 49.44 97 VAL A CA 1
ATOM 734 C C . VAL A 1 97 ? 6.180 5.306 -20.285 1.00 49.44 97 VAL A C 1
ATOM 736 O O . VAL A 1 97 ? 6.804 6.263 -19.838 1.00 49.44 97 VAL A O 1
ATOM 739 N N . SER A 1 98 ? 6.762 4.435 -21.111 1.00 44.53 98 SER A N 1
ATOM 740 C CA . SER A 1 98 ? 8.167 4.539 -21.531 1.00 44.53 98 SER A CA 1
ATOM 741 C C . SER A 1 98 ? 8.387 5.368 -22.802 1.00 44.53 98 SER A C 1
ATOM 743 O O . SER A 1 98 ? 9.539 5.619 -23.137 1.00 44.53 98 SER A O 1
ATOM 745 N N . ASP A 1 99 ? 7.327 5.830 -23.478 1.00 39.69 99 ASP A N 1
ATOM 746 C CA . ASP A 1 99 ? 7.424 6.436 -24.821 1.00 39.69 99 ASP A CA 1
ATOM 747 C C . ASP A 1 99 ? 6.992 7.918 -24.882 1.00 39.69 99 ASP A C 1
ATOM 749 O O . ASP A 1 99 ? 6.496 8.412 -25.891 1.00 39.69 99 ASP A O 1
ATOM 753 N N . VAL A 1 100 ? 7.181 8.663 -23.785 1.00 47.16 100 VAL A N 1
ATOM 754 C CA . VAL A 1 100 ? 7.090 10.140 -23.771 1.00 47.16 100 VAL A CA 1
ATOM 755 C C . VAL A 1 100 ? 8.375 10.720 -23.176 1.00 47.16 100 VAL A C 1
ATOM 757 O O . VAL A 1 100 ? 8.373 11.376 -22.140 1.00 47.16 100 VAL A O 1
ATOM 760 N N . SER A 1 101 ? 9.515 10.420 -23.799 1.00 44.06 101 SER A N 1
ATOM 761 C CA . SER A 1 101 ? 10.791 11.098 -23.516 1.00 44.06 101 SER A CA 1
ATOM 762 C C . SER A 1 101 ? 11.684 11.189 -24.762 1.00 44.06 101 SER A C 1
ATOM 764 O O . SER A 1 101 ? 12.904 11.047 -24.672 1.00 44.06 101 SER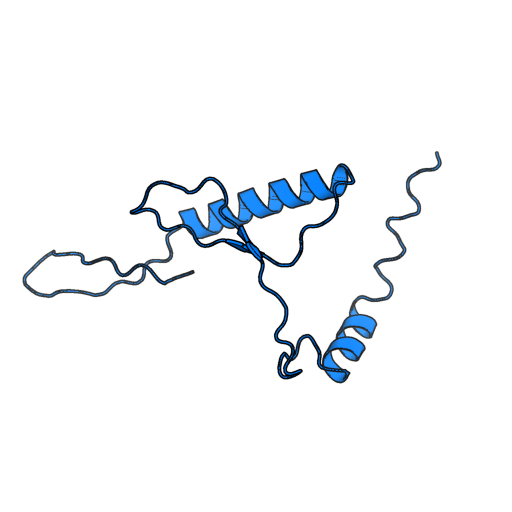 A O 1
ATOM 766 N N . ALA A 1 102 ? 11.086 11.429 -25.930 1.00 38.69 102 ALA A N 1
ATOM 767 C CA . ALA A 1 102 ? 11.821 11.783 -27.142 1.00 38.69 102 ALA A CA 1
ATOM 768 C C . ALA A 1 102 ? 10.970 12.683 -28.059 1.00 38.69 102 ALA A C 1
ATOM 770 O O . ALA A 1 102 ? 10.412 12.215 -29.048 1.00 38.69 102 ALA A O 1
ATOM 771 N N . ALA A 1 103 ? 10.860 13.968 -27.712 1.00 34.12 103 ALA A N 1
ATOM 772 C CA . ALA A 1 103 ? 10.564 15.067 -28.638 1.00 34.12 103 ALA A CA 1
ATOM 773 C C . ALA A 1 103 ? 11.050 16.387 -28.029 1.00 34.12 103 ALA A C 1
ATOM 775 O O . ALA A 1 103 ? 10.748 16.615 -26.834 1.00 34.12 103 ALA A O 1
#

Sequence (103 aa):
CGGLVFQLSEGSRRVRTVVPMAFQSVLAGIMLAADLVKHSAGFPMSPTTSTRVNLLRPLGSHLHDPKAKDSSGRCICSDDDFIAAYRRKYGERVDQVSDVSAA